Protein 2Y0O (pdb70)

InterPro domains:
  IPR010864 D-lyxose isomerase [PF07385] (29-160)
  IPR011051 RmlC-like cupin domain superfamily [SSF51182] (49-160)
  IPR014710 RmlC-like jelly roll fold [G3DSA:2.60.120.10] (1-167)

Radius of gyration: 14.98 Å; Cα contacts (8 Å, |Δi|>4): 412; chains: 1; bounding box: 38×39×34 Å

Organism: Bacillus subtilis (strain 168) (NCBI:txid224308)

Nearest PDB structures (foldseek):
  2y0o-assembly1_A-2  TM=1.006E+00  e=7.375E-34  Bacillus subtilis subsp. subtilis str. 168
  7nzq-assembly1_AAA  TM=9.821E-01  e=8.500E-23  Thermofilum sp. ex4484_79
  4ccl-assembly1_A  TM=6.685E-01  e=2.185E-05  Escherichia coli
  4bxf-assembly1_A  TM=5.750E-01  e=2.580E-05  Homo sapiens
  4bu2-assembly1_A-2  TM=5.718E-01  e=9.221E-05  Homo sapiens

B-factor: mean 20.91, std 10.46, range [7.57, 60.27]

Foldseek 3Di:
DDDLVNQVVVCVVLVHDDDPVQSVQKDWCLPPPPRLAEIKIWTWPDFDQWDTKIKIWHAAFHKHAKWAAQDDPPDGGWKKKKAWRAAKKKKFWADDADPDDPDARDPVCRVLDDTHHIDIHHHGDMDIHGHGIMMMMTTHRHITIMMMTTGDDQLRMGGSDPSRHSVSD

CATH classification: 2.60.120.10

Structure (mmCIF, N/CA/C/O backbone):
data_2Y0O
#
_entry.id   2Y0O
#
_cell.length_a   74.716
_cell.length_b   42.619
_cell.length_c   65.881
_cell.angle_alpha   90.00
_cell.angle_beta   121.30
_cell.angle_gamma   90.00
#
_symmetry.space_group_name_H-M   'C 1 2 1'
#
loop_
_entity.id
_entity.type
_entity.pdbx_description
1 polymer 'PROBABLE D-LYXOSE KETOL-ISOMERASE'
2 non-polymer 'ZINC ION'
3 non-polymer 'SULFATE ION'
4 non-polymer ARSENIC
5 water water
#
loop_
_atom_site.group_PDB
_atom_site.id
_atom_site.type_symbol
_atom_site.label_atom_id
_atom_site.label_alt_id
_atom_site.label_comp_id
_atom_site.label_asym_id
_atom_site.label_entity_id
_atom_site.label_seq_id
_atom_site.pdbx_PDB_ins_code
_atom_site.Cartn_x
_atom_site.Cartn_y
_atom_site.Cartn_z
_atom_site.occupancy
_atom_site.B_iso_or_equiv
_atom_site.auth_seq_id
_atom_site.auth_comp_id
_atom_site.auth_asym_id
_atom_site.auth_atom_id
_atom_site.pdbx_PDB_model_num
ATOM 1 N N . GLY A 1 2 ? 6.524 -16.964 5.492 1.00 22.80 2 GLY A N 1
ATOM 2 C CA . GLY A 1 2 ? 6.928 -15.642 5.959 1.00 18.61 2 GLY A CA 1
ATOM 3 C C . GLY A 1 2 ? 7.361 -15.613 7.417 1.00 16.09 2 GLY A C 1
ATOM 4 O O . GLY A 1 2 ? 7.043 -16.486 8.209 1.00 17.63 2 GLY A O 1
ATOM 5 N N . ILE A 1 3 ? 8.128 -14.588 7.746 1.00 14.33 3 ILE A N 1
ATOM 6 C CA . ILE A 1 3 ? 8.605 -14.370 9.115 1.00 14.30 3 ILE A CA 1
ATOM 7 C C . ILE A 1 3 ? 7.414 -14.092 10.036 1.00 14.34 3 ILE A C 1
ATOM 8 O O . ILE A 1 3 ? 6.522 -13.323 9.699 1.00 16.32 3 ILE A O 1
ATOM 13 N N . THR A 1 4 ? 7.436 -14.705 11.221 1.00 15.05 4 THR A N 1
ATOM 14 C CA . THR A 1 4 ? 6.416 -14.454 12.225 1.00 15.88 4 THR A CA 1
ATOM 15 C C . THR A 1 4 ? 7.045 -14.000 13.546 1.00 14.89 4 THR A C 1
ATOM 16 O O . THR A 1 4 ? 8.238 -14.199 13.786 1.00 14.90 4 THR A O 1
ATOM 20 N N . LYS A 1 5 ? 6.231 -13.386 14.393 1.00 16.54 5 LYS A N 1
ATOM 21 C CA . LYS A 1 5 ? 6.713 -12.997 15.717 1.00 17.49 5 LYS A CA 1
ATOM 22 C C . LYS A 1 5 ? 7.149 -14.207 16.527 1.00 16.62 5 LYS A C 1
ATOM 23 O O . LYS A 1 5 ? 8.148 -14.152 17.241 1.00 16.68 5 LYS A O 1
ATOM 29 N N . GLU A 1 6 ? 6.415 -15.309 16.411 1.00 17.36 6 GLU A N 1
ATOM 30 C CA . GLU A 1 6 ? 6.786 -16.535 17.102 1.00 19.38 6 GLU A CA 1
ATOM 31 C C . GLU A 1 6 ? 8.172 -17.023 16.663 1.00 17.44 6 GLU A C 1
ATOM 32 O O . GLU A 1 6 ? 8.996 -17.447 17.479 1.00 17.34 6 GLU A O 1
ATOM 38 N N . GLU A 1 7 ? 8.439 -16.951 15.359 1.00 17.01 7 GLU A N 1
ATOM 39 C CA . GLU A 1 7 ? 9.758 -17.333 14.862 1.00 16.38 7 GLU A CA 1
ATOM 40 C C . GLU A 1 7 ? 10.871 -16.448 15.431 1.00 14.63 7 GLU A C 1
ATOM 41 O O . GLU A 1 7 ? 11.962 -16.927 15.744 1.00 16.43 7 GLU A O 1
ATOM 47 N N . VAL A 1 8 ? 10.611 -15.152 15.534 1.00 13.70 8 VAL A N 1
ATOM 48 C CA . VAL A 1 8 ? 11.581 -14.244 16.157 1.00 13.26 8 VAL A CA 1
ATOM 49 C C . VAL A 1 8 ? 11.808 -14.648 17.623 1.00 11.85 8 VAL A C 1
ATOM 50 O O . VAL A 1 8 ? 12.951 -14.714 18.097 1.00 13.45 8 VAL A O 1
ATOM 54 N N . ASN A 1 9 ? 10.710 -14.942 18.325 1.00 13.95 9 ASN A N 1
ATOM 55 C CA . ASN A 1 9 ? 10.813 -15.328 19.740 1.00 15.26 9 ASN A CA 1
ATOM 56 C C . ASN A 1 9 ? 11.621 -16.610 19.889 1.00 14.53 9 ASN A C 1
ATOM 57 O O . ASN A 1 9 ? 12.287 -16.786 20.909 1.00 16.30 9 ASN A O 1
ATOM 62 N N . SER A 1 10 ? 11.582 -17.514 18.907 1.00 15.07 10 SER A N 1
ATOM 63 C CA A SER A 1 10 ? 12.389 -18.724 19.003 0.67 16.25 10 SER A CA 1
ATOM 64 C CA B SER A 1 10 ? 12.387 -18.724 19.002 0.33 16.15 10 SER A CA 1
ATOM 65 C C . SER A 1 10 ? 13.873 -18.390 19.109 1.00 14.71 10 SER A C 1
ATOM 66 O O . SER A 1 10 ? 14.640 -19.105 19.766 1.00 16.78 10 SER A O 1
ATOM 71 N N . TYR A 1 11 ? 14.292 -17.296 18.457 1.00 14.05 11 TYR A N 1
ATOM 72 C CA . TYR A 1 11 ? 15.688 -16.848 18.597 1.00 14.79 11 TYR A CA 1
ATOM 73 C C . TYR A 1 11 ? 15.969 -16.250 19.991 1.00 13.77 11 TYR A C 1
ATOM 74 O O . TYR A 1 11 ? 17.026 -16.513 20.556 1.00 13.75 11 TYR A O 1
ATOM 83 N N . TYR A 1 12 ? 15.055 -15.442 20.525 1.00 14.21 12 TYR A N 1
ATOM 84 C CA . TYR A 1 12 ? 15.224 -15.000 21.927 1.00 14.32 12 TYR A CA 1
ATOM 85 C C . TYR A 1 12 ? 15.424 -16.208 22.839 1.00 14.72 12 TYR A C 1
ATOM 86 O O . TYR A 1 12 ? 16.304 -16.199 23.715 1.00 15.77 12 TYR A O 1
ATOM 95 N N . GLN A 1 13 ? 14.630 -17.253 22.622 1.00 16.38 13 GLN A N 1
ATOM 96 C CA . GLN A 1 13 ? 14.757 -18.453 23.453 1.00 18.22 13 GLN A CA 1
ATOM 97 C C . GLN A 1 13 ? 16.121 -19.134 23.269 1.00 17.81 13 GLN A C 1
ATOM 98 O O . GLN A 1 13 ? 16.684 -19.659 24.223 1.00 19.85 13 GLN A O 1
ATOM 104 N N . LYS A 1 14 ? 16.675 -19.095 22.050 1.00 19.47 14 LYS A N 1
ATOM 105 C CA . LYS A 1 14 ? 18.035 -19.606 21.822 1.00 19.49 14 LYS A CA 1
ATOM 106 C C . LYS A 1 14 ? 19.061 -18.916 22.705 1.00 20.68 14 LYS A C 1
ATOM 107 O O . LYS A 1 14 ? 20.040 -19.530 23.149 1.00 22.60 14 LYS A O 1
ATOM 113 N N . ALA A 1 15 ? 18.832 -17.635 22.948 1.00 19.43 15 ALA A N 1
ATOM 114 C CA . ALA A 1 15 ? 19.751 -16.799 23.683 1.00 19.61 15 ALA A CA 1
ATOM 115 C C . ALA A 1 15 ? 19.423 -16.837 25.185 1.00 19.77 15 ALA A C 1
ATOM 116 O O . ALA A 1 15 ? 20.092 -16.156 25.960 1.00 21.48 15 ALA A O 1
ATOM 118 N N . GLY A 1 16 ? 18.369 -17.562 25.601 1.00 18.19 16 GLY A N 1
ATOM 119 C CA . GLY A 1 16 ? 17.959 -17.620 27.011 1.00 18.56 16 GLY A CA 1
ATOM 120 C C . GLY A 1 16 ? 17.179 -16.399 27.463 1.00 17.25 16 GLY A C 1
ATOM 121 O O . GLY A 1 16 ? 17.040 -16.147 28.656 1.00 19.83 16 GLY A O 1
ATOM 122 N N . ILE A 1 17 ? 16.647 -15.631 26.524 1.00 17.24 17 ILE A N 1
ATOM 123 C CA . ILE A 1 17 ? 15.958 -14.381 26.812 1.00 17.48 17 ILE A CA 1
ATOM 124 C C . ILE A 1 17 ? 14.460 -14.641 26.874 1.00 16.58 17 ILE A C 1
ATOM 125 O O . ILE A 1 17 ? 13.870 -15.125 25.883 1.00 19.64 17 ILE A O 1
ATOM 130 N N . VAL A 1 18 ? 13.857 -14.350 28.033 1.00 17.63 18 VAL A N 1
ATOM 131 C CA . VAL A 1 18 ? 12.445 -14.601 28.234 1.00 17.90 18 VAL A CA 1
ATOM 132 C C . VAL A 1 18 ? 11.570 -13.381 27.962 1.00 17.92 18 VAL A C 1
ATOM 133 O O . VAL A 1 18 ? 11.792 -12.336 28.600 1.00 18.90 18 VAL A O 1
ATOM 137 N N . LEU A 1 19 ? 10.601 -13.521 27.039 1.00 17.53 19 LEU A N 1
ATOM 138 C CA . LEU A 1 19 ? 9.544 -12.527 26.810 1.00 18.21 19 LEU A CA 1
ATOM 139 C C . LEU A 1 19 ? 8.219 -13.117 27.267 1.00 19.17 19 LEU A C 1
ATOM 140 O O . LEU A 1 19 ? 8.003 -14.325 27.146 1.00 22.95 19 LEU A O 1
ATOM 145 N N . THR A 1 20 ? 7.332 -12.276 27.793 1.00 22.06 20 THR A N 1
ATOM 146 C CA . THR A 1 20 ? 5.971 -12.722 28.096 1.00 25.72 20 THR A CA 1
ATOM 147 C C . THR A 1 20 ? 5.179 -12.828 26.792 1.00 25.58 20 THR A C 1
ATOM 148 O O . THR A 1 20 ? 5.625 -12.339 25.736 1.00 23.65 20 THR A O 1
ATOM 152 N N . ASP A 1 21 ? 4.013 -13.466 26.846 1.00 28.41 21 ASP A N 1
ATOM 153 C CA . ASP A 1 21 ? 3.168 -13.617 25.666 1.00 28.75 21 ASP A CA 1
ATOM 154 C C . ASP A 1 21 ? 2.832 -12.254 25.067 1.00 26.98 21 ASP A C 1
ATOM 155 O O . ASP A 1 21 ? 2.880 -12.055 23.842 1.00 26.46 21 ASP A O 1
ATOM 160 N N . GLU A 1 22 ? 2.510 -11.312 25.946 1.00 26.00 22 GLU A N 1
ATOM 161 C CA . GLU A 1 22 ? 2.148 -9.963 25.551 1.00 27.91 22 GLU A CA 1
ATOM 162 C C . GLU A 1 22 ? 3.294 -9.277 24.833 1.00 24.89 22 GLU A C 1
ATOM 163 O O . GLU A 1 22 ? 3.077 -8.580 23.840 1.00 25.94 22 GLU A O 1
ATOM 169 N N . GLU A 1 23 ? 4.502 -9.458 25.355 1.00 21.73 23 GLU A N 1
ATOM 170 C CA . GLU A 1 23 ? 5.692 -8.914 24.729 1.00 19.52 23 GLU A CA 1
ATOM 171 C C . GLU A 1 23 ? 5.968 -9.515 23.335 1.00 18.96 23 GLU A C 1
ATOM 172 O O . GLU A 1 23 ? 6.358 -8.794 22.408 1.00 18.69 23 GLU A O 1
ATOM 178 N N . VAL A 1 24 ? 5.764 -10.824 23.179 1.00 18.95 24 VAL A N 1
ATOM 179 C CA . VAL A 1 24 ? 5.971 -11.461 21.871 1.00 19.55 24 VAL A CA 1
ATOM 180 C C . VAL A 1 24 ? 5.076 -10.778 20.853 1.00 18.60 24 VAL A C 1
ATOM 181 O O . VAL A 1 24 ? 5.484 -10.514 19.717 1.00 18.37 24 VAL A O 1
ATOM 185 N N . ASP A 1 25 ? 3.850 -10.458 21.257 1.00 21.80 25 ASP A N 1
ATOM 186 C CA . ASP A 1 25 ? 2.942 -9.750 20.366 1.00 23.15 25 ASP A CA 1
ATOM 187 C C . ASP A 1 25 ? 3.424 -8.339 19.983 1.00 21.38 25 ASP A C 1
ATOM 188 O O . ASP A 1 25 ? 2.936 -7.741 19.034 1.00 23.51 25 ASP A O 1
ATOM 193 N N . GLN A 1 26 ? 4.363 -7.792 20.743 1.00 19.31 26 GLN A N 1
ATOM 194 C CA . GLN A 1 26 ? 4.907 -6.464 20.470 1.00 18.84 26 GLN A CA 1
ATOM 195 C C . GLN A 1 26 ? 6.191 -6.491 19.652 1.00 16.93 26 GLN A C 1
ATOM 196 O O . GLN A 1 26 ? 6.771 -5.436 19.368 1.00 17.16 26 GLN A O 1
ATOM 202 N N . ILE A 1 27 ? 6.648 -7.675 19.270 1.00 15.51 27 ILE A N 1
ATOM 203 C CA . ILE A 1 27 ? 7.819 -7.761 18.381 1.00 14.25 27 ILE A CA 1
ATOM 204 C C . ILE A 1 27 ? 7.514 -7.018 17.077 1.00 14.94 27 ILE A C 1
ATOM 205 O O . ILE A 1 27 ? 6.412 -7.117 16.565 1.00 17.15 27 ILE A O 1
ATOM 210 N N . GLN A 1 28 ? 8.494 -6.294 16.540 1.00 13.38 28 GLN A N 1
ATOM 211 C CA . GLN A 1 28 ? 8.364 -5.525 15.319 1.00 14.26 28 GLN A CA 1
ATOM 212 C C . GLN A 1 28 ? 9.125 -6.231 14.232 1.00 13.29 28 GLN A C 1
ATOM 213 O O . GLN A 1 28 ? 10.263 -6.650 14.417 1.00 14.44 28 GLN A O 1
ATOM 219 N N . LEU A 1 29 ? 8.485 -6.331 13.068 1.00 13.00 29 LEU A N 1
ATOM 220 C CA . LEU A 1 29 ? 9.039 -6.961 11.858 1.00 13.00 29 LEU A CA 1
ATOM 221 C C . LEU A 1 29 ? 9.232 -5.888 10.810 1.00 13.90 29 LEU A C 1
ATOM 222 O O . LEU A 1 29 ? 8.242 -5.292 10.368 1.00 18.64 29 LEU A O 1
ATOM 235 N N . ASP A 1 31 ? 10.701 -4.959 6.988 1.00 13.00 31 ASP A N 1
ATOM 236 C CA . ASP A 1 31 ? 11.237 -5.381 5.681 1.00 13.63 31 ASP A CA 1
ATOM 237 C C . ASP A 1 31 ? 11.666 -4.205 4.821 1.00 13.79 31 ASP A C 1
ATOM 238 O O . ASP A 1 31 ? 12.103 -4.409 3.681 1.00 14.53 31 ASP A O 1
ATOM 243 N N . TYR A 1 32 ? 11.543 -2.988 5.359 1.00 14.98 32 TYR A N 1
ATOM 244 C CA . TYR A 1 32 ? 12.015 -1.782 4.675 1.00 15.92 32 TYR A CA 1
ATOM 245 C C . TYR A 1 32 ? 11.329 -1.532 3.311 1.00 17.48 32 TYR A C 1
ATOM 246 O O . TYR A 1 32 ? 11.796 -0.731 2.526 1.00 19.05 32 TYR A O 1
ATOM 255 N N . GLY A 1 33 ? 10.202 -2.199 3.069 1.00 19.34 33 GLY A N 1
ATOM 256 C CA . GLY A 1 33 ? 9.481 -2.111 1.810 1.00 21.25 33 GLY A CA 1
ATOM 257 C C . GLY A 1 33 ? 10.202 -2.723 0.605 1.00 21.14 33 GLY A C 1
ATOM 258 O O . GLY A 1 33 ? 9.794 -2.496 -0.549 1.00 23.81 33 GLY A O 1
ATOM 259 N N . LEU A 1 34 ? 11.258 -3.493 0.848 1.00 18.91 34 LEU A N 1
ATOM 260 C CA . LEU A 1 34 ? 12.085 -4.000 -0.242 1.00 19.24 34 LEU A CA 1
ATOM 261 C C . LEU A 1 34 ? 11.641 -5.361 -0.745 1.00 19.22 34 LEU A C 1
ATOM 262 O O . LEU A 1 34 ? 12.226 -5.892 -1.694 1.00 20.63 34 LEU A O 1
ATOM 267 N N . GLY A 1 35 ? 10.657 -5.955 -0.069 1.00 18.89 35 GLY A N 1
ATOM 268 C CA . GLY A 1 35 ? 10.052 -7.181 -0.568 1.00 18.95 35 GLY A CA 1
ATOM 269 C C . GLY A 1 35 ? 10.884 -8.440 -0.497 1.00 17.90 35 GLY A C 1
ATOM 270 O O . GLY A 1 35 ? 10.625 -9.406 -1.214 1.00 19.48 35 GLY A O 1
ATOM 271 N N . LYS A 1 36 ? 11.854 -8.466 0.417 1.00 15.57 36 LYS A N 1
ATOM 272 C CA . LYS A 1 36 ? 12.722 -9.627 0.541 1.00 13.77 36 LYS A CA 1
ATOM 273 C C . LYS A 1 36 ? 13.146 -9.779 1.992 1.00 12.42 36 LYS A C 1
ATOM 274 O O . LYS A 1 36 ? 14.326 -9.734 2.317 1.00 11.15 36 LYS A O 1
ATOM 280 N N . GLU A 1 37 ? 12.159 -10.003 2.832 1.00 12.56 37 GLU A N 1
ATOM 281 C CA . GLU A 1 37 ? 12.348 -9.823 4.256 1.00 12.60 37 GLU A CA 1
ATOM 282 C C . GLU A 1 37 ? 13.476 -10.659 4.837 1.00 10.58 37 GLU A C 1
ATOM 283 O O . GLU A 1 37 ? 14.189 -10.183 5.731 1.00 11.27 37 GLU A O 1
ATOM 289 N N . ARG A 1 38 ? 13.652 -11.916 4.421 1.00 10.85 38 ARG A N 1
ATOM 290 C CA . ARG A 1 38 ? 14.703 -12.761 4.999 1.00 10.40 38 ARG A CA 1
ATOM 291 C C . ARG A 1 38 ? 16.116 -12.383 4.549 1.00 10.44 38 ARG A C 1
ATOM 292 O O . ARG A 1 38 ? 17.095 -12.787 5.176 1.00 10.74 38 ARG A O 1
ATOM 300 N N . LYS A 1 39 ? 16.220 -11.639 3.429 1.00 10.17 39 LYS A N 1
ATOM 301 C CA . LYS A 1 39 ? 17.491 -11.145 2.952 1.00 10.49 39 LYS A CA 1
ATOM 302 C C . LYS A 1 39 ? 17.813 -9.751 3.488 1.00 10.20 39 LYS A C 1
ATOM 303 O O . LYS A 1 39 ? 18.958 -9.493 3.862 1.00 9.52 39 LYS A O 1
ATOM 309 N N . VAL A 1 40 ? 16.819 -8.866 3.506 1.00 9.72 40 VAL A N 1
ATOM 310 C CA . VAL A 1 40 ? 16.999 -7.507 4.034 1.00 10.21 40 VAL A CA 1
ATOM 311 C C . VAL A 1 40 ? 15.861 -7.224 4.950 1.00 8.95 40 VAL A C 1
ATOM 312 O O . VAL A 1 40 ? 14.704 -7.138 4.536 1.00 9.87 40 VAL A O 1
ATOM 316 N N . GLY A 1 41 ? 16.168 -7.085 6.244 1.00 9.14 41 GLY A N 1
ATOM 317 C CA . GLY A 1 41 ? 15.115 -6.890 7.223 1.00 9.80 41 GLY A CA 1
ATOM 318 C C . GLY A 1 41 ? 15.718 -6.874 8.610 1.00 9.08 41 GLY A C 1
ATOM 319 O O . GLY A 1 41 ? 16.924 -7.055 8.779 1.00 10.22 41 GLY A O 1
ATOM 320 N N . LEU A 1 42 ? 14.865 -6.612 9.593 1.00 9.15 42 LEU A N 1
ATOM 321 C CA . LEU A 1 42 ? 15.295 -6.599 11.010 1.00 10.13 42 LEU A CA 1
ATOM 322 C C . LEU A 1 42 ? 14.077 -6.935 11.815 1.00 9.36 42 LEU A C 1
ATOM 323 O O . LEU A 1 42 ? 12.952 -6.605 11.435 1.00 11.03 42 LEU A O 1
ATOM 328 N N . GLN A 1 43 ? 14.297 -7.575 12.963 1.00 9.77 43 GLN A N 1
ATOM 329 C CA . GLN A 1 43 ? 13.196 -7.899 13.874 1.00 9.89 43 GLN A CA 1
ATOM 330 C C . GLN A 1 43 ? 13.661 -7.459 15.258 1.00 9.74 43 GLN A C 1
ATOM 331 O O . GLN A 1 43 ? 14.833 -7.623 15.602 1.00 10.58 43 GLN A O 1
ATOM 337 N N . LEU A 1 44 ? 12.752 -6.910 16.054 1.00 10.20 44 LEU A N 1
ATOM 338 C CA . LEU A 1 44 ? 13.188 -6.448 17.377 1.00 11.91 44 LEU A CA 1
ATOM 339 C C . LEU A 1 44 ? 12.051 -6.323 18.361 1.00 10.37 44 LEU A C 1
ATOM 340 O O . LEU A 1 44 ? 10.872 -6.352 18.022 1.00 12.16 44 LEU A O 1
ATOM 345 N N . PHE A 1 45 ? 12.444 -6.252 19.623 1.00 10.70 45 PHE A N 1
ATOM 346 C CA . PHE A 1 45 ? 11.551 -6.029 20.732 1.00 11.18 45 PHE A CA 1
ATOM 347 C C . PHE A 1 45 ? 12.124 -4.866 21.539 1.00 9.41 45 PHE A C 1
ATOM 348 O O . PHE A 1 45 ? 13.311 -4.882 21.892 1.00 10.13 45 PHE A O 1
ATOM 356 N N . VAL A 1 46 ? 11.299 -3.858 21.787 1.00 10.66 46 VAL A N 1
ATOM 357 C CA . VAL A 1 46 ? 11.761 -2.703 22.561 1.00 10.67 46 VAL A CA 1
ATOM 358 C C . VAL A 1 46 ? 11.455 -2.950 24.048 1.00 10.73 46 VAL A C 1
ATOM 359 O O . VAL A 1 46 ? 10.301 -2.977 24.451 1.00 12.73 46 VAL A O 1
ATOM 363 N N . TYR A 1 47 ? 12.496 -3.098 24.854 1.00 10.74 47 TYR A N 1
ATOM 364 C CA . TYR A 1 47 ? 12.295 -3.242 26.311 1.00 10.97 47 TYR A CA 1
ATOM 365 C C . TYR A 1 47 ? 11.735 -1.965 26.885 1.00 11.83 47 TYR A C 1
ATOM 366 O O . TYR A 1 47 ? 10.809 -2.007 27.704 1.00 13.17 47 TYR A O 1
ATOM 375 N N . VAL A 1 48 ? 12.338 -0.847 26.519 1.00 11.32 48 VAL A N 1
ATOM 376 C CA . VAL A 1 48 ? 12.021 0.425 27.145 1.00 13.04 48 VAL A CA 1
ATOM 377 C C . VAL A 1 48 ? 12.571 1.506 26.246 1.00 11.06 48 VAL A C 1
ATOM 378 O O . VAL A 1 48 ? 13.599 1.322 25.589 1.00 12.20 48 VAL A O 1
ATOM 382 N N . ASN A 1 49 ? 11.869 2.628 26.205 1.00 12.47 49 ASN A N 1
ATOM 383 C CA . ASN A 1 49 ? 12.319 3.785 25.445 1.00 13.25 49 ASN A CA 1
ATOM 384 C C . ASN A 1 49 ? 11.817 5.030 26.166 1.00 15.56 49 ASN A C 1
ATOM 385 O O . ASN A 1 49 ? 10.677 5.417 26.011 1.00 21.07 49 ASN A O 1
ATOM 390 N N . THR A 1 50 ? 12.673 5.639 26.959 1.00 16.37 50 THR A N 1
ATOM 391 C CA . THR A 1 50 ? 12.286 6.813 27.726 1.00 16.51 50 THR A CA 1
ATOM 392 C C . THR A 1 50 ? 12.845 8.052 27.048 1.00 17.68 50 THR A C 1
ATOM 393 O O . THR A 1 50 ? 13.466 7.984 25.965 1.00 18.43 50 THR A O 1
ATOM 397 N N . ASP A 1 51 ? 12.636 9.207 27.666 1.00 19.86 51 ASP A N 1
ATOM 398 C CA A ASP A 1 51 ? 13.144 10.462 27.112 0.61 20.65 51 ASP A CA 1
ATOM 399 C CA B ASP A 1 51 ? 13.151 10.456 27.106 0.39 21.26 51 ASP A CA 1
ATOM 400 C C . ASP A 1 51 ? 14.672 10.550 27.238 1.00 18.74 51 ASP A C 1
ATOM 401 O O . ASP A 1 51 ? 15.286 11.533 26.803 1.00 21.97 51 ASP A O 1
ATOM 410 N N . ARG A 1 52 ? 15.288 9.550 27.882 1.00 16.49 52 ARG A N 1
ATOM 411 C CA . ARG A 1 52 ? 16.747 9.526 28.007 1.00 15.10 52 ARG A CA 1
ATOM 412 C C . ARG A 1 52 ? 17.451 8.276 27.484 1.00 14.02 52 ARG A C 1
ATOM 413 O O . ARG A 1 52 ? 18.587 8.377 27.007 1.00 17.36 52 ARG A O 1
ATOM 421 N N . TYR A 1 53 ? 16.818 7.120 27.528 1.00 12.10 53 TYR A N 1
ATOM 422 C CA . TYR A 1 53 ? 17.536 5.875 27.192 1.00 12.00 53 TYR A CA 1
ATOM 423 C C . TYR A 1 53 ? 16.606 4.867 26.580 1.00 11.44 53 TYR A C 1
ATOM 424 O O . TYR A 1 53 ? 15.363 4.961 26.705 1.00 12.24 53 TYR A O 1
ATOM 433 N N . CYS A 1 54 ? 17.194 3.884 25.908 1.00 10.38 54 CYS A N 1
ATOM 434 C CA . CYS A 1 54 ? 16.407 2.858 25.254 1.00 10.52 54 CYS A CA 1
ATOM 435 C C . CYS A 1 54 ? 17.178 1.552 25.221 1.00 9.73 54 CYS A C 1
ATOM 436 O O . CYS A 1 54 ? 18.416 1.570 25.169 1.00 11.42 54 CYS A O 1
ATOM 439 N N . SER A 1 55 ? 16.479 0.446 25.282 1.00 9.67 55 SER A N 1
ATOM 440 C CA . SER A 1 55 ? 17.109 -0.825 24.986 1.00 9.92 55 SER A CA 1
ATOM 441 C C . SER A 1 55 ? 16.174 -1.666 24.140 1.00 9.04 55 SER A C 1
ATOM 442 O O . SER A 1 55 ? 14.951 -1.650 24.345 1.00 10.47 55 SER A O 1
ATOM 445 N N . LYS A 1 56 ? 16.766 -2.402 23.195 1.00 9.63 56 LYS A N 1
ATOM 446 C CA . LYS A 1 56 ? 16.034 -3.280 22.289 1.00 9.91 56 LYS A CA 1
ATOM 447 C C . LYS A 1 56 ? 16.759 -4.599 22.197 1.00 9.39 56 LYS A C 1
ATOM 448 O O . LYS A 1 56 ? 17.983 -4.648 22.355 1.00 11.70 56 LYS A O 1
ATOM 454 N N . GLU A 1 57 ? 16.030 -5.656 21.917 1.00 9.32 57 GLU A N 1
ATOM 455 C CA . GLU A 1 57 ? 16.658 -6.932 21.623 1.00 9.41 57 GLU A CA 1
ATOM 456 C C . GLU A 1 57 ? 16.399 -7.232 20.133 1.00 9.15 57 GLU A C 1
ATOM 457 O O . GLU A 1 57 ? 15.236 -7.338 19.727 1.00 9.47 57 GLU A O 1
ATOM 463 N N . LEU A 1 58 ? 17.470 -7.303 19.343 1.00 9.38 58 LEU A N 1
ATOM 464 C CA . LEU A 1 58 ? 17.368 -7.506 17.890 1.00 10.01 58 LEU A CA 1
ATOM 465 C C . LEU A 1 58 ? 17.559 -8.971 17.545 1.00 8.85 58 LEU A C 1
ATOM 466 O O . LEU A 1 58 ? 18.384 -9.668 18.155 1.00 9.75 58 LEU A O 1
ATOM 471 N N . VAL A 1 59 ? 16.876 -9.425 16.502 1.00 9.71 59 VAL A N 1
ATOM 472 C CA . VAL A 1 59 ? 17.132 -10.722 15.906 1.00 9.42 59 VAL A CA 1
ATOM 473 C C . VAL A 1 59 ? 17.395 -10.515 14.413 1.00 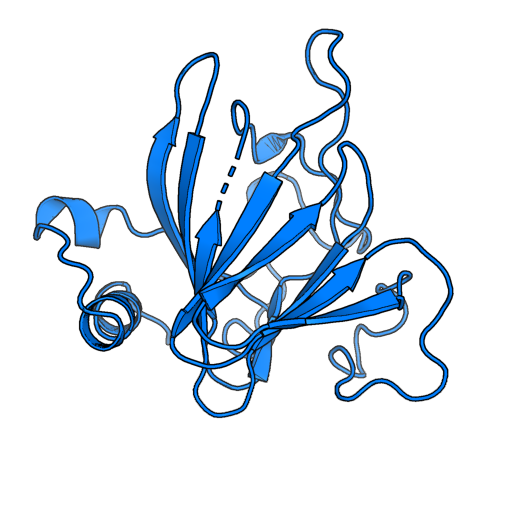9.65 59 VAL A C 1
ATOM 474 O O . VAL A 1 59 ? 16.663 -9.773 13.742 1.00 9.68 59 VAL A O 1
ATOM 478 N N . LEU A 1 60 ? 18.445 -11.156 13.929 1.00 9.58 60 LEU A N 1
ATOM 479 C CA . LEU A 1 60 ? 18.676 -11.288 12.478 1.00 9.54 60 LEU A CA 1
ATOM 480 C C . LEU A 1 60 ? 18.670 -12.794 12.168 1.00 10.12 60 LEU A C 1
ATOM 481 O O . LEU A 1 60 ? 19.331 -13.589 12.860 1.00 11.02 60 LEU A O 1
ATOM 486 N N . PHE A 1 61 ? 17.941 -13.177 11.119 1.00 8.92 61 PHE A N 1
ATOM 487 C CA . PHE A 1 61 ? 17.975 -14.525 10.633 1.00 9.82 61 PHE A CA 1
ATOM 488 C C . PHE A 1 61 ? 19.288 -14.819 9.882 1.00 9.29 61 PHE A C 1
ATOM 489 O O . PHE A 1 61 ? 20.053 -13.905 9.557 1.00 9.81 61 PHE A O 1
ATOM 497 N N . PRO A 1 62 ? 19.564 -16.107 9.588 1.00 10.52 62 PRO A N 1
ATOM 498 C CA . PRO A 1 62 ? 20.828 -16.447 8.925 1.00 11.23 62 PRO A CA 1
ATOM 499 C C . PRO A 1 62 ? 21.068 -15.641 7.639 1.00 10.31 62 PRO A C 1
ATOM 500 O O . PRO A 1 62 ? 20.239 -15.682 6.734 1.00 10.88 62 PRO A O 1
ATOM 504 N N . GLY A 1 63 ? 22.209 -14.961 7.552 1.00 10.41 63 GLY A N 1
ATOM 505 C CA . GLY A 1 63 ? 22.548 -14.198 6.352 1.00 10.12 63 GLY A CA 1
ATOM 506 C C . GLY A 1 63 ? 21.723 -12.956 6.146 1.00 8.90 63 GLY A C 1
ATOM 507 O O . GLY A 1 63 ? 21.933 -12.320 5.106 1.00 9.30 63 GLY A O 1
ATOM 508 N N . GLN A 1 64 ? 20.814 -12.595 7.067 1.00 8.29 64 GLN A N 1
ATOM 509 C CA . GLN A 1 64 ? 19.957 -11.427 6.852 1.00 8.57 64 GLN A CA 1
ATOM 510 C C . GLN A 1 64 ? 20.734 -10.140 7.11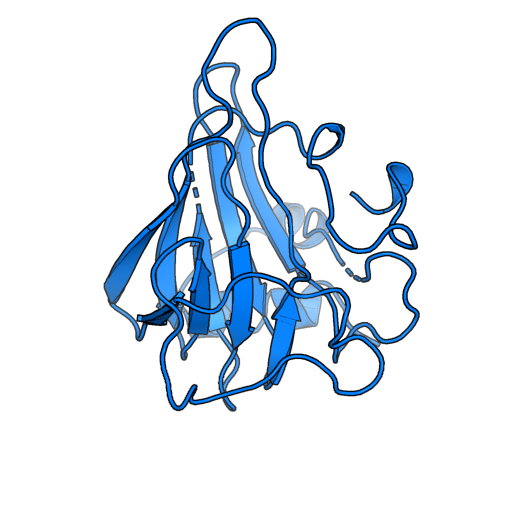4 1.00 7.77 64 GLN A C 1
ATOM 511 O O . GLN A 1 64 ? 21.585 -10.087 8.044 1.00 8.68 64 GLN A O 1
ATOM 517 N N . THR A 1 65 ? 20.490 -9.105 6.296 1.00 8.31 65 THR A N 1
ATOM 518 C CA . THR A 1 65 ? 21.192 -7.827 6.401 1.00 8.36 65 THR A CA 1
ATOM 519 C C . THR A 1 65 ? 20.213 -6.730 6.830 1.00 8.45 65 THR A C 1
ATOM 520 O O . THR A 1 65 ? 19.086 -6.640 6.319 1.00 9.34 65 THR A O 1
ATOM 524 N N . CYS A 1 66 ? 20.658 -5.885 7.765 1.00 8.75 66 CYS A N 1
ATOM 525 C CA . CYS A 1 66 ? 19.942 -4.664 8.107 1.00 9.02 66 CYS A CA 1
ATOM 526 C C . CYS A 1 66 ? 20.613 -3.556 7.281 1.00 8.89 66 CYS A C 1
ATOM 527 O O . CYS A 1 66 ? 21.836 -3.395 7.355 1.00 10.25 66 CYS A O 1
ATOM 530 N N . PRO A 1 67 ? 19.822 -2.819 6.462 1.00 9.51 67 PRO A N 1
ATOM 531 C CA . PRO A 1 67 ? 20.393 -1.852 5.506 1.00 10.36 67 PRO A CA 1
ATOM 532 C C . PRO A 1 67 ? 20.989 -0.632 6.187 1.00 10.91 67 PRO A C 1
ATOM 533 O O . PRO A 1 67 ? 20.733 -0.346 7.378 1.00 11.18 67 PRO A O 1
ATOM 537 N N . GLU A 1 68 ? 21.853 0.059 5.457 1.00 10.49 68 GLU A N 1
ATOM 538 C CA . GLU A 1 68 ? 22.676 1.111 6.020 1.00 10.14 68 GLU A CA 1
ATOM 539 C C . GLU A 1 68 ? 21.879 2.342 6.433 1.00 10.08 68 GLU A C 1
ATOM 540 O O . GLU A 1 68 ? 21.063 2.859 5.679 1.00 11.00 68 GLU A O 1
ATOM 546 N N . HIS A 1 69 ? 22.139 2.822 7.654 1.00 10.60 69 HIS A N 1
ATOM 547 C CA . HIS A 1 69 ? 21.427 3.994 8.129 1.00 11.17 69 HIS A CA 1
ATOM 548 C C . HIS A 1 69 ? 22.280 4.715 9.163 1.00 12.02 69 HIS A C 1
ATOM 549 O O . HIS A 1 69 ? 23.336 4.209 9.568 1.00 11.45 69 HIS A O 1
ATOM 556 N N . ARG A 1 70 ? 21.868 5.927 9.515 1.00 12.39 70 ARG A N 1
ATOM 557 C CA . ARG A 1 70 ? 22.522 6.671 10.570 1.00 13.27 70 ARG A CA 1
ATOM 558 C C . ARG A 1 70 ? 21.448 7.325 11.433 1.00 11.88 70 ARG A C 1
ATOM 559 O O . ARG A 1 70 ? 20.309 7.591 10.989 1.00 13.26 70 ARG A O 1
ATOM 567 N N . HIS A 1 71 ? 21.831 7.634 12.662 1.00 12.53 71 HIS A N 1
ATOM 568 C CA . HIS A 1 71 ? 20.938 8.261 13.652 1.00 13.31 71 HIS A CA 1
ATOM 569 C C . HIS A 1 71 ? 21.366 9.692 13.820 1.00 13.86 71 HIS A C 1
ATOM 570 O O . HIS A 1 71 ? 22.391 9.964 14.468 1.00 15.62 71 HIS A O 1
ATOM 577 N N . PRO A 1 72 ? 20.624 10.644 13.203 1.00 15.54 72 PRO A N 1
ATOM 578 C CA . PRO A 1 72 ? 21.088 12.032 13.144 1.00 16.87 72 PRO A CA 1
ATOM 579 C C . PRO A 1 72 ? 20.705 12.815 14.403 1.00 18.96 72 PRO A C 1
ATOM 580 O O . PRO A 1 72 ? 19.869 12.356 15.193 1.00 18.34 72 PRO A O 1
ATOM 584 N N . PRO A 1 73 ? 21.304 13.998 14.599 1.00 20.84 73 PRO A N 1
ATOM 585 C CA . PRO A 1 73 ? 20.904 14.814 15.739 1.00 22.01 73 PRO A CA 1
ATOM 586 C C . PRO A 1 73 ? 19.414 15.040 15.668 1.00 20.94 73 PRO A C 1
ATOM 587 O O . PRO A 1 73 ? 18.834 15.288 14.587 1.00 23.23 73 PRO A O 1
ATOM 591 N N . VAL A 1 74 ? 18.819 14.995 16.840 1.00 21.93 74 VAL A N 1
ATOM 592 C CA . VAL A 1 74 ? 17.429 15.288 17.071 1.00 24.13 74 VAL A CA 1
ATOM 593 C C . VAL A 1 74 ? 17.466 16.224 18.303 1.00 27.67 74 VAL A C 1
ATOM 594 O O . VAL A 1 74 ? 18.208 15.993 19.274 1.00 29.35 74 VAL A O 1
ATOM 598 N N . ASP A 1 75 ? 16.733 17.316 18.269 1.00 28.56 75 ASP A N 1
ATOM 599 C CA . ASP A 1 75 ? 16.566 18.074 19.518 1.00 31.17 75 ASP A CA 1
ATOM 600 C C . ASP A 1 75 ? 17.861 18.630 20.113 1.00 32.03 75 ASP A C 1
ATOM 601 O O . ASP A 1 75 ? 17.937 18.873 21.328 1.00 31.66 75 ASP A O 1
ATOM 606 N N . GLY A 1 76 ? 18.865 18.851 19.265 1.00 31.65 76 GLY A N 1
ATOM 607 C CA . GLY A 1 76 ? 20.054 19.588 19.665 1.00 32.37 76 GLY A CA 1
ATOM 608 C C . GLY A 1 76 ? 21.198 18.760 20.230 1.00 33.37 76 GLY A C 1
ATOM 609 O O . GLY A 1 76 ? 22.239 19.316 20.606 1.00 35.31 76 GLY A O 1
ATOM 610 N N . GLN A 1 77 ? 20.990 17.448 20.339 1.00 30.58 77 GLN A N 1
ATOM 611 C CA A GLN A 1 77 ? 22.028 16.505 20.757 0.63 32.43 77 GLN A CA 1
ATOM 612 C CA B GLN A 1 77 ? 22.047 16.531 20.754 0.37 33.59 77 GLN A CA 1
ATOM 613 C C . GLN A 1 77 ? 22.820 16.012 19.535 1.00 32.68 77 GLN A C 1
ATOM 614 O O . GLN A 1 77 ? 22.614 16.495 18.426 1.00 35.55 77 GLN A O 1
ATOM 625 N N . GLU A 1 78 ? 23.715 15.029 19.723 1.00 32.62 78 GLU A N 1
ATOM 626 C CA . GLU A 1 78 ? 24.532 14.540 18.583 1.00 33.14 78 GLU A CA 1
ATOM 627 C C . GLU A 1 78 ? 23.915 13.483 17.617 1.00 28.39 78 GLU A C 1
ATOM 628 O O . GLU A 1 78 ? 24.441 13.236 16.528 1.00 31.25 78 GLU A O 1
ATOM 634 N N . GLY A 1 79 ? 22.782 12.919 17.999 1.00 23.04 79 GLY A N 1
ATOM 635 C CA . GLY A 1 79 ? 22.227 11.736 17.379 1.00 20.40 79 GLY A CA 1
ATOM 636 C C . GLY A 1 79 ? 22.345 10.555 18.349 1.00 19.55 79 GLY A C 1
ATOM 637 O O . GLY A 1 79 ? 23.116 10.587 19.293 1.00 21.95 79 GLY A O 1
ATOM 638 N N . LYS A 1 80 ? 21.577 9.501 18.112 1.00 15.92 80 LYS A N 1
ATOM 639 C CA . LYS A 1 80 ? 21.573 8.331 18.989 1.00 15.14 80 LYS A CA 1
ATOM 640 C C . LYS A 1 80 ? 22.923 7.637 18.942 1.00 15.37 80 LYS A C 1
ATOM 641 O O . LYS A 1 80 ? 23.437 7.331 17.876 1.00 16.54 80 LYS A O 1
ATOM 647 N N . GLN A 1 81 ? 23.530 7.449 20.119 1.00 15.55 81 GLN A N 1
ATOM 648 C CA . GLN A 1 81 ? 24.705 6.608 20.274 1.00 16.09 81 GLN A CA 1
ATOM 649 C C . GLN A 1 81 ? 24.145 5.249 20.660 1.00 14.10 81 GLN A C 1
ATOM 650 O O . GLN A 1 81 ? 23.228 5.153 21.511 1.00 15.16 81 GLN A O 1
ATOM 656 N N . GLU A 1 82 ? 24.642 4.189 20.031 1.00 13.51 82 GLU A N 1
ATOM 657 C CA . GLU A 1 82 ? 24.117 2.894 20.395 1.00 15.91 82 GLU A CA 1
ATOM 658 C C . GLU A 1 82 ? 25.193 1.850 20.512 1.00 13.72 82 GLU A C 1
ATOM 659 O O . GLU A 1 82 ? 26.117 1.746 19.679 1.00 18.51 82 GLU A O 1
ATOM 665 N N . THR A 1 83 ? 25.086 1.104 21.593 1.00 11.42 83 THR A N 1
ATOM 666 C CA . THR A 1 83 ? 25.978 0.013 21.914 1.00 12.24 83 THR A CA 1
ATOM 667 C C . THR A 1 83 ? 25.305 -1.284 21.529 1.00 11.61 83 THR A C 1
ATOM 668 O O . THR A 1 83 ? 24.124 -1.519 21.875 1.00 13.38 83 THR A O 1
ATOM 672 N N . PHE A 1 84 ? 26.034 -2.079 20.743 1.00 11.52 84 PHE A N 1
ATOM 673 C CA . PHE A 1 84 ? 25.540 -3.350 20.250 1.00 13.06 84 PHE A CA 1
ATOM 674 C C . PHE A 1 84 ? 26.305 -4.455 20.914 1.00 14.42 84 PHE A C 1
ATOM 675 O O . PHE A 1 84 ? 27.522 -4.470 20.862 1.00 17.91 84 PHE A O 1
ATOM 683 N N . ARG A 1 85 ? 25.616 -5.406 21.512 1.00 12.33 85 ARG A N 1
ATOM 684 C CA . ARG A 1 85 ? 26.274 -6.536 22.110 1.00 12.84 85 ARG A CA 1
ATOM 685 C C . ARG A 1 85 ? 25.682 -7.819 21.577 1.00 12.80 85 ARG A C 1
ATOM 686 O O . ARG A 1 85 ? 24.475 -8.064 21.717 1.00 12.98 85 ARG A O 1
ATOM 694 N N . CYS A 1 86 ? 26.519 -8.638 20.955 1.00 13.34 86 CYS A N 1
ATOM 695 C CA . CYS A 1 86 ? 26.022 -9.906 20.456 1.00 12.38 86 CYS A CA 1
ATOM 696 C C . CYS A 1 86 ? 25.761 -10.865 21.614 1.00 12.48 86 CYS A C 1
ATOM 697 O O . CYS A 1 86 ? 26.603 -11.063 22.500 1.00 13.97 86 CYS A O 1
ATOM 700 N N . ARG A 1 87 ? 24.555 -11.416 21.640 1.00 11.02 87 ARG A N 1
ATOM 701 C CA . ARG A 1 87 ? 24.162 -12.411 22.642 1.00 12.88 87 ARG A CA 1
ATOM 702 C C . ARG A 1 87 ? 24.198 -13.823 22.170 1.00 13.86 87 ARG A C 1
ATOM 703 O O . ARG A 1 87 ? 24.377 -14.722 22.982 1.00 18.13 87 ARG A O 1
ATOM 711 N N . TYR A 1 88 ? 24.017 -14.045 20.878 1.00 13.18 88 TYR A N 1
ATOM 712 C CA . TYR A 1 88 ? 23.902 -15.388 20.311 1.00 12.62 88 TYR A CA 1
ATOM 713 C C . TYR A 1 88 ? 24.274 -15.273 18.837 1.00 11.33 88 TYR A C 1
ATOM 714 O O . TYR A 1 88 ? 23.930 -14.274 18.187 1.00 11.42 88 TYR A O 1
ATOM 723 N N . GLY A 1 89 ? 24.931 -16.289 18.321 1.00 12.53 89 GLY A N 1
ATOM 724 C CA . GLY A 1 89 ? 25.258 -16.317 16.912 1.00 12.96 89 GLY A CA 1
ATOM 725 C C . GLY A 1 89 ? 26.456 -15.472 16.534 1.00 13.25 89 GLY A C 1
ATOM 726 O O . GLY A 1 89 ? 27.478 -15.464 17.203 1.00 14.87 89 GLY A O 1
ATOM 727 N N . LYS A 1 90 ? 26.333 -14.742 15.424 1.00 12.30 90 LYS A N 1
ATOM 728 C CA . LYS A 1 90 ? 27.449 -13.943 14.940 1.00 13.50 90 LYS A CA 1
ATOM 729 C C . LYS A 1 90 ? 26.885 -12.813 14.130 1.00 10.97 90 LYS A C 1
ATOM 730 O O . LYS A 1 90 ? 25.934 -13.016 13.344 1.00 12.01 90 LYS A O 1
ATOM 736 N N . VAL A 1 91 ? 27.476 -11.629 14.264 1.00 12.80 91 VAL A N 1
ATOM 737 C CA . VAL A 1 91 ? 27.077 -10.520 13.418 1.00 12.94 91 VAL A CA 1
ATOM 738 C C . VAL A 1 91 ? 28.311 -9.835 12.891 1.00 11.44 91 VAL A C 1
ATOM 739 O O . VAL A 1 91 ? 29.311 -9.668 13.565 1.00 14.63 91 VAL A O 1
ATOM 743 N N . TYR A 1 92 ? 28.232 -9.440 11.617 1.00 10.72 92 TYR A N 1
ATOM 744 C CA . TYR A 1 92 ? 29.268 -8.635 10.978 1.00 11.86 92 TYR A CA 1
ATOM 745 C C . TYR A 1 92 ? 28.705 -7.241 10.882 1.00 10.73 92 TYR A C 1
ATOM 746 O O . TYR A 1 92 ? 27.724 -7.007 10.171 1.00 10.99 92 TYR A O 1
ATOM 755 N N . LEU A 1 93 ? 29.321 -6.311 11.602 1.00 11.55 93 LEU A N 1
ATOM 756 C CA . LEU A 1 93 ? 28.906 -4.927 11.661 1.00 11.62 93 LEU A CA 1
ATOM 757 C C . LEU A 1 93 ? 29.872 -4.073 10.862 1.00 12.54 93 LEU A C 1
ATOM 758 O O . LEU A 1 93 ? 31.079 -4.218 10.989 1.00 14.41 93 LEU A O 1
ATOM 763 N N . TYR A 1 94 ? 29.334 -3.212 10.013 1.00 11.44 94 TYR A N 1
ATOM 764 C CA . TYR A 1 94 ? 30.168 -2.319 9.197 1.00 11.94 94 TYR A CA 1
ATOM 765 C C . TYR A 1 94 ? 29.844 -0.880 9.541 1.00 11.06 94 TYR A C 1
ATOM 766 O O . TYR A 1 94 ? 28.671 -0.485 9.551 1.00 11.33 94 TYR A O 1
ATOM 775 N N . VAL A 1 95 ? 30.892 -0.116 9.866 1.00 11.94 95 VAL A N 1
ATOM 776 C CA . VAL A 1 95 ? 30.744 1.254 10.339 1.00 13.60 95 VAL A CA 1
ATOM 777 C C . VAL A 1 95 ? 31.664 2.185 9.541 1.00 15.13 95 VAL A C 1
ATOM 778 O O . VAL A 1 95 ? 32.534 1.732 8.777 1.00 15.51 95 VAL A O 1
ATOM 782 N N . GLU A 1 96 ? 31.449 3.491 9.691 1.00 16.33 96 GLU A N 1
ATOM 783 C CA . GLU A 1 96 ? 32.350 4.475 9.114 1.00 19.29 96 GLU A CA 1
ATOM 784 C C . GLU A 1 96 ? 33.745 4.220 9.6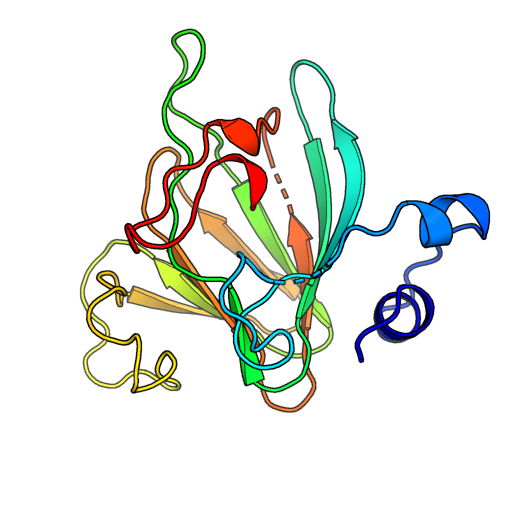23 1.00 19.22 96 GLU A C 1
ATOM 785 O O . GLU A 1 96 ? 33.973 3.942 10.814 1.00 20.48 96 GLU A O 1
ATOM 791 N N . GLY A 1 97 ? 34.698 4.392 8.722 1.00 21.42 97 GLY A N 1
ATOM 792 C CA . GLY A 1 97 ? 36.083 4.252 9.090 1.00 22.94 97 GLY A CA 1
ATOM 793 C C . GLY A 1 97 ? 36.830 3.747 7.885 1.00 25.38 97 GLY A C 1
ATOM 794 O O . GLY A 1 97 ? 36.322 3.779 6.750 1.00 25.68 97 GLY A O 1
ATOM 795 N N . GLU A 1 98 ? 38.042 3.280 8.114 1.00 25.26 98 GLU A N 1
ATOM 796 C CA . GLU A 1 98 ? 38.845 2.852 6.988 1.00 24.36 98 GLU A CA 1
ATOM 797 C C . GLU A 1 98 ? 38.268 1.540 6.425 1.00 25.66 98 GLU A C 1
ATOM 798 O O . GLU A 1 98 ? 37.837 0.635 7.161 1.00 26.38 98 GLU A O 1
ATOM 804 N N . LYS A 1 99 ? 38.228 1.437 5.101 1.00 26.10 99 LYS A N 1
ATOM 805 C CA . LYS A 1 99 ? 37.630 0.283 4.454 1.00 25.31 99 LYS A CA 1
ATOM 806 C C . LYS A 1 99 ? 38.461 -0.966 4.760 1.00 25.33 99 LYS A C 1
ATOM 807 O O . LYS A 1 99 ? 39.674 -0.982 4.531 1.00 30.55 99 LYS A O 1
ATOM 813 N N . THR A 1 100 ? 37.815 -2.008 5.273 1.00 24.52 100 THR A N 1
ATOM 814 C CA . THR A 1 100 ? 38.442 -3.309 5.419 1.00 23.67 100 THR A CA 1
ATOM 815 C C . THR A 1 100 ? 38.755 -3.861 3.990 1.00 24.63 100 THR A C 1
ATOM 816 O O . THR A 1 100 ? 37.866 -4.024 3.174 1.00 25.77 100 THR A O 1
ATOM 820 N N . PRO A 1 101 ? 40.034 -4.113 3.676 1.00 22.81 101 PRO A N 1
ATOM 821 C CA . PRO A 1 101 ? 40.341 -4.531 2.294 1.00 23.49 101 PRO A CA 1
ATOM 822 C C . PRO A 1 101 ? 39.597 -5.783 1.813 1.00 23.72 101 PRO A C 1
ATOM 823 O O . PRO A 1 101 ? 39.086 -5.791 0.695 1.00 27.45 101 PRO A O 1
ATOM 827 N N . LEU A 1 102 ? 39.497 -6.800 2.660 1.00 19.83 102 LEU A N 1
ATOM 828 C CA . LEU A 1 102 ? 38.738 -8.019 2.317 1.00 21.71 102 LEU A CA 1
ATOM 829 C C . LEU A 1 102 ? 37.659 -8.369 3.361 1.00 19.20 102 LEU A C 1
ATOM 830 O O . LEU A 1 102 ? 37.898 -9.092 4.318 1.00 20.95 102 LEU A O 1
ATOM 835 N N . PRO A 1 103 ? 36.450 -7.854 3.194 1.00 16.01 103 PRO A N 1
ATOM 836 C CA . PRO A 1 103 ? 35.370 -8.140 4.162 1.00 15.29 103 PRO A CA 1
ATOM 837 C C . PRO A 1 103 ? 34.933 -9.599 4.139 1.00 13.77 103 PRO A C 1
ATOM 838 O O . PRO A 1 103 ? 35.009 -10.301 3.113 1.00 16.65 103 PRO A O 1
ATOM 842 N N . LYS A 1 104 ? 34.413 -10.059 5.283 1.00 13.56 104 LYS A N 1
ATOM 843 C CA . LYS A 1 104 ? 33.946 -11.433 5.373 1.00 14.31 104 LYS A CA 1
ATOM 844 C C . LYS A 1 104 ? 32.616 -11.685 4.687 1.00 14.47 104 LYS A C 1
ATOM 845 O O . LYS A 1 104 ? 32.344 -12.830 4.267 1.00 16.03 104 LYS A O 1
ATOM 851 N N . VAL A 1 105 ? 31.766 -10.661 4.611 1.00 13.92 105 VAL A N 1
ATOM 852 C CA . VAL A 1 105 ? 30.480 -10.761 3.934 1.00 12.29 105 VAL A CA 1
ATOM 853 C C . VAL A 1 105 ? 30.245 -9.488 3.145 1.00 12.21 105 VAL A C 1
ATOM 854 O O . VAL A 1 105 ? 30.891 -8.453 3.395 1.00 13.72 105 VAL A O 1
ATOM 858 N N . LEU A 1 106 ? 29.322 -9.569 2.178 1.00 12.29 106 LEU A N 1
ATOM 859 C CA . LEU A 1 106 ? 28.905 -8.433 1.397 1.00 12.67 106 LEU A CA 1
ATOM 860 C C . LEU A 1 106 ? 27.400 -8.235 1.494 1.00 12.23 106 LEU A C 1
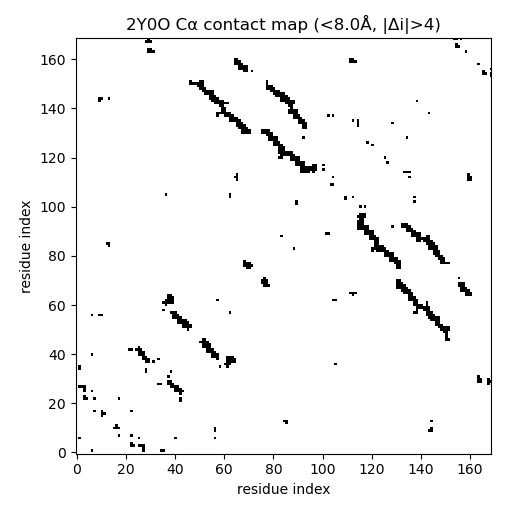ATOM 861 O O . LEU A 1 106 ? 26.658 -9.176 1.750 1.00 12.32 106 LEU A O 1
ATOM 866 N N . PRO A 1 107 ? 26.942 -6.986 1.297 1.00 11.60 107 PRO A N 1
ATOM 867 C CA . PRO A 1 107 ? 25.497 -6.774 1.218 1.00 12.11 107 PRO A CA 1
ATOM 868 C C . PRO A 1 107 ? 24.923 -7.435 -0.036 1.00 10.69 107 PRO A C 1
ATOM 869 O O . PRO A 1 107 ? 25.693 -7.815 -0.929 1.00 12.67 107 PRO A O 1
ATOM 873 N N . PRO A 1 108 ? 23.594 -7.509 -0.148 1.00 11.25 108 PRO A N 1
ATOM 874 C CA . PRO A 1 108 ? 22.993 -8.115 -1.328 1.00 11.97 108 PRO A CA 1
ATOM 875 C C . PRO A 1 108 ? 23.492 -7.461 -2.611 1.00 11.21 108 PRO A C 1
ATOM 876 O O . PRO A 1 108 ? 23.508 -6.213 -2.718 1.00 11.55 108 PRO A O 1
ATOM 880 N N . GLN A 1 109 ? 23.905 -8.284 -3.565 1.00 12.38 109 GLN A N 1
ATOM 881 C CA . GLN A 1 109 ? 24.528 -7.746 -4.768 1.00 13.31 109 GLN A CA 1
ATOM 882 C C . GLN A 1 109 ? 23.652 -6.711 -5.475 1.00 12.71 109 GLN A C 1
ATOM 883 O O . GLN A 1 109 ? 24.154 -5.703 -5.996 1.00 13.93 109 GLN A O 1
ATOM 889 N N . GLU A 1 110 ? 22.340 -6.946 -5.508 1.00 13.51 110 GLU A N 1
ATOM 890 C CA . GLU A 1 110 ? 21.441 -6.058 -6.276 1.00 13.72 110 GLU A CA 1
ATOM 891 C C . GLU A 1 110 ? 21.248 -4.714 -5.600 1.00 13.37 110 GLU A C 1
ATOM 892 O O . GLU A 1 110 ? 20.706 -3.822 -6.212 1.00 15.32 110 GLU A O 1
ATOM 898 N N . ASP A 1 111 ? 21.699 -4.566 -4.342 1.00 12.07 111 ASP A N 1
ATOM 899 C CA . ASP A 1 111 ? 21.538 -3.295 -3.615 1.00 11.06 111 ASP A CA 1
ATOM 900 C C . ASP A 1 111 ? 22.869 -2.716 -3.230 1.00 10.77 111 ASP A C 1
ATOM 901 O O . ASP A 1 111 ? 22.907 -1.742 -2.469 1.00 11.53 111 ASP A O 1
ATOM 906 N N . ARG A 1 112 ? 23.967 -3.276 -3.720 1.00 11.38 112 ARG A N 1
ATOM 907 C CA . ARG A 1 112 ? 25.260 -3.005 -3.104 1.00 12.70 112 ARG A CA 1
ATOM 908 C C . ARG A 1 112 ? 25.725 -1.581 -3.201 1.00 13.27 112 ARG A C 1
ATOM 909 O O . ARG A 1 112 ? 26.464 -1.080 -2.335 1.00 14.96 11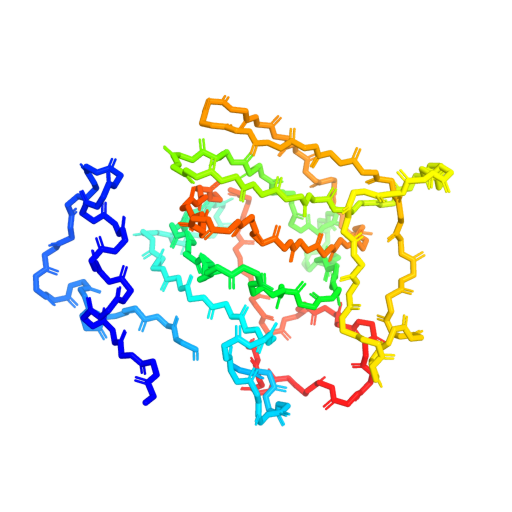2 ARG A O 1
ATOM 917 N N . GLU A 1 113 ? 25.279 -0.888 -4.241 1.00 13.51 113 GLU A N 1
ATOM 918 C CA . GLU A 1 113 ? 25.654 0.508 -4.390 1.00 14.86 113 GLU A CA 1
ATOM 919 C C . GLU A 1 113 ? 25.065 1.400 -3.292 1.00 14.84 113 GLU A C 1
ATOM 920 O O . GLU A 1 113 ? 25.525 2.530 -3.127 1.00 16.33 113 GLU A O 1
ATOM 926 N N . HIS A 1 114 ? 24.090 0.880 -2.533 1.00 12.94 114 HIS A N 1
ATOM 927 C CA . HIS A 1 114 ? 23.468 1.616 -1.441 1.00 13.68 114 HIS A CA 1
ATOM 928 C C . HIS A 1 114 ? 24.079 1.320 -0.080 1.00 14.26 114 HIS A C 1
ATOM 929 O O . HIS A 1 114 ? 23.525 1.680 0.987 1.00 15.55 114 HIS A O 1
ATOM 936 N N . TYR A 1 115 ? 25.252 0.714 -0.100 1.00 13.96 115 TYR A N 1
ATOM 937 C CA . TYR A 1 115 ? 26.097 0.512 1.069 1.00 15.62 115 TYR A CA 1
ATOM 938 C C . TYR A 1 115 ? 27.404 1.250 0.808 1.00 17.99 115 TYR A C 1
ATOM 939 O O . TYR A 1 115 ? 27.996 1.124 -0.280 1.00 21.57 115 TYR A O 1
ATOM 948 N N . THR A 1 116 ? 27.822 2.056 1.784 1.00 17.97 116 THR A N 1
ATOM 949 C CA . THR A 1 116 ? 28.919 2.983 1.577 1.00 18.85 116 THR A CA 1
ATOM 950 C C . THR A 1 116 ? 30.000 2.895 2.645 1.00 19.87 116 THR A C 1
ATOM 951 O O . THR A 1 116 ? 31.046 3.527 2.499 1.00 23.22 116 THR A O 1
ATOM 955 N N . VAL A 1 117 ? 29.764 2.144 3.722 1.00 16.71 117 VAL A N 1
ATOM 956 C CA . VAL A 1 117 ? 30.776 2.035 4.770 1.00 16.63 117 VAL A CA 1
ATOM 957 C C . VAL A 1 117 ? 31.217 0.581 4.910 1.00 16.01 117 VAL A C 1
ATOM 958 O O . VAL A 1 117 ? 30.423 -0.343 4.688 1.00 17.03 117 VAL A O 1
ATOM 962 N N . TRP A 1 118 ? 32.494 0.393 5.266 1.00 16.80 118 TRP A N 1
ATOM 963 C CA . TRP A 1 118 ? 33.137 -0.908 5.052 1.00 18.46 118 TRP A CA 1
ATOM 964 C C . TRP A 1 118 ? 34.133 -1.245 6.139 1.00 19.02 118 TRP A C 1
ATOM 965 O O . TRP A 1 118 ? 34.954 -2.151 5.968 1.00 20.62 118 TRP A O 1
ATOM 976 N N . HIS A 1 119 ? 34.084 -0.532 7.263 1.00 17.15 119 HIS A N 1
ATOM 977 C CA . HIS A 1 119 ? 35.007 -0.848 8.334 1.00 17.26 119 HIS A CA 1
ATOM 978 C C . HIS A 1 119 ? 34.354 -1.953 9.179 1.00 15.25 119 HIS A C 1
ATOM 979 O O . HIS A 1 119 ? 33.340 -1.737 9.838 1.00 15.45 119 HIS A O 1
ATOM 986 N N . GLU A 1 120 ? 34.940 -3.139 9.152 1.00 16.45 120 GLU A N 1
ATOM 987 C CA . GLU A 1 120 ? 34.311 -4.337 9.647 1.00 15.25 120 GLU A CA 1
ATOM 988 C C . GLU A 1 120 ? 34.576 -4.590 11.126 1.00 16.13 120 GLU A C 1
ATOM 989 O O . GLU A 1 120 ? 35.741 -4.554 11.546 1.00 19.79 120 GLU A O 1
ATOM 995 N N . ILE A 1 121 ? 33.524 -4.924 11.870 1.00 14.45 121 ILE A N 1
ATOM 996 C CA . ILE A 1 121 ? 33.615 -5.316 13.280 1.00 16.50 121 ILE A CA 1
ATOM 997 C C . ILE A 1 121 ? 32.880 -6.673 13.372 1.00 14.52 121 ILE A C 1
ATOM 998 O O . ILE A 1 121 ? 31.678 -6.759 13.139 1.00 16.71 121 ILE A O 1
ATOM 1003 N N . GLU A 1 122 ? 33.590 -7.730 13.690 1.00 16.90 122 GLU A N 1
ATOM 1004 C CA . GLU A 1 122 ? 33.006 -9.050 13.808 1.00 17.84 122 GLU A CA 1
ATOM 1005 C C . GLU A 1 122 ? 32.658 -9.300 15.264 1.00 17.41 122 GLU A C 1
ATOM 1006 O O . GLU A 1 122 ? 33.531 -9.206 16.094 1.00 21.61 122 GLU A O 1
ATOM 1012 N N . LEU A 1 123 ? 31.412 -9.627 15.562 1.00 15.89 123 LEU A N 1
ATOM 1013 C CA . LEU A 1 123 ? 30.958 -9.854 16.947 1.00 16.13 123 LEU A CA 1
ATOM 1014 C C . LEU A 1 123 ? 30.413 -11.274 17.127 1.00 16.53 123 LEU A C 1
ATOM 1015 O O . LEU A 1 123 ? 29.522 -11.729 16.402 1.00 17.74 123 LEU A O 1
ATOM 1020 N N . GLU A 1 124 ? 30.951 -11.980 18.116 1.00 18.69 124 GLU A N 1
ATOM 1021 C CA . GLU A 1 124 ? 30.407 -13.249 18.546 1.00 18.10 124 GLU A CA 1
ATOM 1022 C C . GLU A 1 124 ? 29.834 -12.997 19.949 1.00 17.51 124 GLU A C 1
ATOM 1023 O O . GLU A 1 124 ? 29.931 -11.880 20.437 1.00 17.41 124 GLU A O 1
ATOM 1029 N N . PRO A 1 125 ? 29.239 -14.019 20.590 1.00 16.98 125 PRO A N 1
ATOM 1030 C CA . PRO A 1 125 ? 28.570 -13.734 21.861 1.00 18.68 125 PRO A CA 1
ATOM 1031 C C . PRO A 1 125 ? 29.554 -13.140 22.827 1.00 18.28 125 PRO A C 1
ATOM 1032 O O . PRO A 1 125 ? 30.698 -13.636 22.995 1.00 19.86 125 PRO A O 1
ATOM 1036 N N . GLY A 1 126 ? 29.103 -12.075 23.501 1.00 18.92 126 GLY A N 1
ATOM 1037 C CA . GLY A 1 126 ? 29.943 -11.340 24.420 1.00 19.55 126 GLY A CA 1
ATOM 1038 C C . GLY A 1 126 ? 30.620 -10.157 23.772 1.00 18.20 126 GLY A C 1
ATOM 1039 O O . GLY A 1 126 ? 31.039 -9.234 24.445 1.00 19.89 126 GLY A O 1
ATOM 1040 N N . GLY A 1 127 ? 30.728 -10.174 22.451 1.00 15.64 127 GLY A N 1
ATOM 1041 C CA . GLY A 1 127 ? 31.365 -9.081 21.734 1.00 16.26 127 GLY A CA 1
ATOM 1042 C C . GLY A 1 127 ? 30.469 -7.853 21.743 1.00 12.34 127 GLY A C 1
ATOM 1043 O O . GLY A 1 127 ? 29.250 -7.959 21.599 1.00 15.19 127 GLY A O 1
ATOM 1044 N N . GLN A 1 128 ? 31.075 -6.687 21.851 1.00 13.27 128 GLN A N 1
ATOM 1045 C CA . GLN A 1 128 ? 30.329 -5.468 21.931 1.00 15.00 128 GLN A CA 1
ATOM 1046 C C . GLN A 1 128 ? 31.016 -4.348 21.174 1.00 14.84 128 GLN A C 1
ATOM 1047 O O . GLN A 1 128 ? 32.255 -4.325 21.079 1.00 16.76 128 GLN A O 1
ATOM 1053 N N . TYR A 1 129 ? 30.238 -3.396 20.656 1.00 13.16 129 TYR A N 1
ATOM 1054 C CA . TYR A 1 129 ? 30.808 -2.247 19.964 1.00 13.40 129 TYR A CA 1
ATOM 1055 C C . TYR A 1 129 ? 29.851 -1.078 20.102 1.00 13.46 129 TYR A C 1
ATOM 1056 O O . TYR A 1 129 ? 28.630 -1.270 20.062 1.00 14.51 129 TYR A O 1
ATOM 1065 N N . THR A 1 130 ? 30.386 0.132 20.239 1.00 15.17 130 THR A N 1
ATOM 1066 C CA . THR A 1 130 ? 29.547 1.334 20.330 1.00 16.05 130 THR A CA 1
ATOM 1067 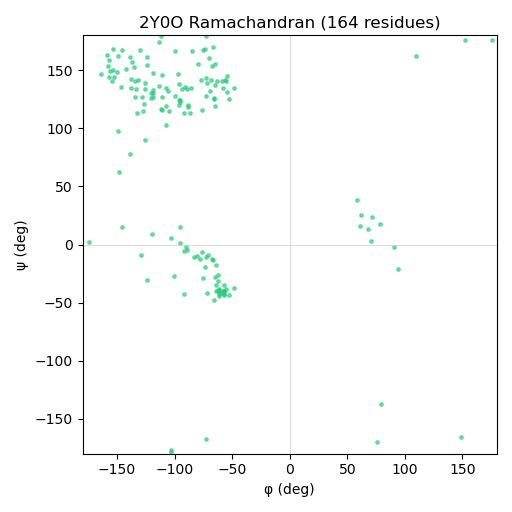C C . THR A 1 130 ? 29.652 2.145 19.040 1.00 16.44 130 THR A C 1
ATOM 1068 O O . THR A 1 130 ? 30.737 2.550 18.610 1.00 18.67 130 THR A O 1
ATOM 1072 N N . ILE A 1 131 ? 28.510 2.307 18.397 1.00 15.02 131 ILE A N 1
ATOM 1073 C CA . ILE A 1 131 ? 28.416 2.998 17.113 1.00 15.17 131 ILE A CA 1
ATOM 1074 C C . ILE A 1 131 ? 28.213 4.476 17.433 1.00 14.85 131 ILE A C 1
ATOM 1075 O O . ILE A 1 131 ? 27.204 4.865 18.051 1.00 16.08 131 ILE A O 1
ATOM 1080 N N . PRO A 1 132 ? 29.159 5.338 17.017 1.00 16.13 132 PRO A N 1
ATOM 1081 C CA . PRO A 1 132 ? 29.022 6.749 17.395 1.00 17.30 132 PRO A CA 1
ATOM 1082 C C . PRO A 1 132 ? 27.789 7.427 16.785 1.00 16.83 132 PRO A C 1
ATOM 1083 O O . PRO A 1 132 ? 27.273 7.006 15.748 1.00 16.06 132 PRO A O 1
ATOM 1087 N N . PRO A 1 133 ? 27.300 8.491 17.419 1.00 17.52 133 PRO A N 1
ATOM 1088 C CA . PRO A 1 133 ? 26.132 9.201 16.894 1.00 16.24 133 PRO A CA 1
ATOM 1089 C C . PRO A 1 133 ? 26.323 9.654 15.436 1.00 16.28 133 PRO A C 1
ATOM 1090 O O . PRO A 1 133 ? 27.423 10.066 15.032 1.00 19.59 133 PRO A O 1
ATOM 1094 N N . ASN A 1 134 ? 25.238 9.634 14.667 1.00 16.73 134 ASN A N 1
ATOM 1095 C CA . ASN A 1 134 ? 25.244 10.229 13.325 1.00 17.48 134 ASN A CA 1
ATOM 1096 C C . ASN A 1 134 ? 26.302 9.614 12.416 1.00 17.88 134 ASN A C 1
ATOM 1097 O O . ASN A 1 134 ? 26.918 10.312 11.599 1.00 20.08 134 ASN A O 1
ATOM 1102 N N . THR A 1 135 ? 26.496 8.306 12.526 1.00 15.52 135 THR A N 1
ATOM 1103 C CA . THR A 1 135 ? 27.403 7.603 11.631 1.00 16.51 135 THR A CA 1
ATOM 1104 C C . THR A 1 135 ? 26.714 6.448 10.965 1.00 13.23 135 THR A C 1
ATOM 1105 O O . THR A 1 135 ? 25.917 5.716 11.552 1.00 13.62 135 THR A O 1
ATOM 1109 N N . LYS A 1 136 ? 27.015 6.319 9.684 1.00 13.54 136 LYS A N 1
ATOM 1110 C CA . LYS A 1 136 ? 26.401 5.279 8.881 1.00 12.90 136 LYS A CA 1
ATOM 1111 C C . LYS A 1 136 ? 26.894 3.896 9.326 1.00 11.35 136 LYS A C 1
ATOM 1112 O O . LYS A 1 136 ? 28.077 3.712 9.627 1.00 13.26 136 LYS A O 1
ATOM 1118 N N . HIS A 1 137 ? 25.994 2.929 9.329 1.00 10.20 137 HIS A N 1
ATOM 1119 C CA . HIS A 1 137 ? 26.338 1.553 9.694 1.00 10.47 137 HIS A CA 1
ATOM 1120 C C . HIS A 1 137 ? 25.310 0.593 9.098 1.00 9.06 137 HIS A C 1
ATOM 1121 O O . HIS A 1 137 ? 24.157 0.967 8.850 1.00 9.04 137 HIS A O 1
ATOM 1128 N N . TRP A 1 138 ? 25.753 -0.643 8.859 1.00 9.68 138 TRP A N 1
ATOM 1129 C CA . TRP A 1 138 ? 24.870 -1.733 8.432 1.00 8.60 138 TRP A CA 1
ATOM 1130 C C . TRP A 1 138 ? 25.406 -3.005 9.050 1.00 7.57 138 TRP A C 1
ATOM 1131 O O . TRP A 1 138 ? 26.535 -3.034 9.534 1.00 8.81 138 TRP A O 1
ATOM 1142 N N . PHE A 1 139 ? 24.632 -4.079 9.019 1.00 8.61 139 PHE A N 1
ATOM 1143 C CA . PHE A 1 139 ? 25.123 -5.327 9.657 1.00 8.83 139 PHE A CA 1
ATOM 1144 C C . PHE A 1 139 ? 24.435 -6.535 9.065 1.00 8.36 139 PHE A C 1
ATOM 1145 O O . PHE A 1 139 ? 23.343 -6.391 8.510 1.00 9.51 139 PHE A O 1
ATOM 1153 N N . GLN A 1 140 ? 25.055 -7.707 9.203 1.00 8.56 140 GLN A N 1
ATOM 1154 C CA . GLN A 1 140 ? 24.533 -8.922 8.608 1.00 7.96 140 GLN A CA 1
ATOM 1155 C C . GLN A 1 140 ? 24.865 -10.084 9.537 1.00 8.77 140 GLN A C 1
ATOM 1156 O O . GLN A 1 140 ? 25.984 -10.166 10.036 1.00 9.54 140 GLN A O 1
ATOM 1162 N N . ALA A 1 141 ? 23.899 -10.963 9.759 1.00 8.27 141 ALA A N 1
ATOM 1163 C CA . ALA A 1 141 ? 24.180 -12.113 10.612 1.00 8.79 141 ALA A CA 1
ATOM 1164 C C . ALA A 1 141 ? 24.927 -13.207 9.868 1.00 9.97 141 ALA A C 1
ATOM 1165 O O . ALA A 1 141 ? 24.788 -13.340 8.625 1.00 11.36 141 ALA A O 1
ATOM 1167 N N . GLY A 1 142 ? 25.672 -14.044 10.603 1.00 11.28 142 GLY A N 1
ATOM 1168 C CA . GLY A 1 142 ? 26.264 -15.268 10.059 1.00 13.12 142 GLY A CA 1
ATOM 1169 C C . GLY A 1 142 ? 25.217 -16.341 9.814 1.00 12.90 142 GLY A C 1
ATOM 1170 O O . GLY A 1 142 ? 24.002 -16.114 9.865 1.00 11.92 142 GLY A O 1
ATOM 1171 N N . GLU A 1 143 ? 25.689 -17.555 9.571 1.00 15.30 143 GLU A N 1
ATOM 1172 C CA . GLU A 1 143 ? 24.805 -18.624 9.119 1.00 17.95 143 GLU A CA 1
ATOM 1173 C C . GLU A 1 143 ? 23.922 -19.230 10.216 1.00 16.91 143 GLU A C 1
ATOM 1174 O O . GLU A 1 143 ? 23.046 -20.038 9.912 1.00 17.54 143 GLU A O 1
ATOM 1180 N N . GLU A 1 144 ? 24.130 -18.842 11.478 1.00 16.39 144 GLU A N 1
ATOM 1181 C CA . GLU A 1 144 ? 23.242 -19.257 12.554 1.00 15.98 144 GLU A CA 1
ATOM 1182 C C . GLU A 1 144 ? 22.297 -18.141 12.973 1.00 13.11 144 GLU A C 1
ATOM 1183 O O . GLU A 1 144 ? 21.551 -18.262 13.939 1.00 13.85 144 GLU A O 1
ATOM 1189 N N . GLY A 1 145 ? 22.334 -17.016 12.247 1.00 11.51 145 GLY A N 1
ATOM 1190 C CA . GLY A 1 145 ? 21.598 -15.849 12.720 1.00 11.38 145 GLY A CA 1
ATOM 1191 C C . GLY A 1 145 ? 22.310 -15.143 13.886 1.00 9.69 145 GLY A C 1
ATOM 1192 O O . GLY A 1 145 ? 23.472 -15.413 14.180 1.00 10.68 145 GLY A O 1
ATOM 1193 N N . ALA A 1 146 ? 21.596 -14.212 14.503 1.00 9.88 146 ALA A N 1
ATOM 1194 C CA . ALA A 1 146 ? 22.156 -13.467 15.623 1.00 10.42 146 ALA A CA 1
ATOM 1195 C C . ALA A 1 146 ? 21.053 -12.922 16.495 1.00 9.45 146 ALA A C 1
ATOM 1196 O O . ALA A 1 146 ? 19.962 -12.579 16.008 1.00 10.79 146 ALA A O 1
ATOM 1198 N N . VAL A 1 147 ? 21.369 -12.803 17.794 1.00 9.97 147 VAL A N 1
ATOM 1199 C CA . VAL A 1 147 ? 20.555 -11.994 18.707 1.00 9.33 147 VAL A CA 1
ATOM 1200 C C . VAL A 1 147 ? 21.518 -10.945 19.231 1.00 9.52 147 VAL A C 1
ATOM 1201 O O . VAL A 1 147 ? 22.644 -11.246 19.644 1.00 10.71 147 VAL A O 1
ATOM 1205 N N . VAL A 1 148 ? 21.111 -9.676 19.180 1.00 9.19 148 VAL A N 1
ATOM 1206 C CA . VAL A 1 148 ? 21.968 -8.556 19.523 1.00 9.70 148 VAL A CA 1
ATOM 1207 C C . VAL A 1 148 ? 21.211 -7.593 20.406 1.00 10.03 148 VAL A C 1
ATOM 1208 O O . VAL A 1 148 ? 20.122 -7.180 20.049 1.00 11.32 148 VAL A O 1
ATOM 1212 N N . THR A 1 149 ? 21.779 -7.245 21.573 1.00 9.70 149 THR A N 1
ATOM 1213 C CA . THR A 1 149 ? 21.145 -6.230 22.392 1.00 10.89 149 THR A CA 1
ATOM 1214 C C . THR A 1 149 ? 21.617 -4.859 21.930 1.00 9.97 149 THR A C 1
ATOM 1215 O O . THR A 1 149 ? 22.822 -4.641 21.762 1.00 11.36 149 THR A O 1
ATOM 1219 N N . GLU A 1 150 ? 20.669 -3.940 21.804 1.00 11.16 150 GLU A N 1
ATOM 1220 C CA . GLU A 1 150 ? 20.975 -2.534 21.606 1.00 11.89 150 GLU A CA 1
ATOM 1221 C C . GLU A 1 150 ? 20.749 -1.800 22.955 1.00 11.25 150 GLU A C 1
ATOM 1222 O O . GLU A 1 150 ? 19.688 -1.952 23.606 1.00 12.02 150 GLU A O 1
ATOM 1241 N N . SER A 1 152 ? 21.068 2.236 24.211 1.00 11.23 152 SER A N 1
ATOM 1242 C CA . SER A 1 152 ? 21.289 3.492 23.528 1.00 11.49 152 SER A CA 1
ATOM 1243 C C . SER A 1 152 ? 20.657 4.639 24.307 1.00 10.72 152 SER A C 1
ATOM 1244 O O . SER A 1 152 ? 19.940 4.439 25.309 1.00 10.35 152 SER A O 1
ATOM 1247 N N . SER A 1 153 ? 20.876 5.846 23.806 1.00 12.06 153 SER A N 1
ATOM 1248 C CA . SER A 1 153 ? 20.065 6.969 24.184 1.00 13.36 153 SER A CA 1
ATOM 1249 C C . SER A 1 153 ? 18.673 6.837 23.535 1.00 12.31 153 SER A C 1
ATOM 1250 O O . SER A 1 153 ? 18.405 5.880 22.803 1.00 13.06 153 SER A O 1
ATOM 1253 N N . THR A 1 154 ? 17.784 7.788 23.795 1.00 14.33 154 THR A N 1
ATOM 1254 C CA . THR A 1 154 ? 16.407 7.704 23.294 1.00 15.21 154 THR A CA 1
ATOM 1255 C C . THR A 1 154 ? 16.337 7.362 21.817 1.00 14.07 154 THR A C 1
ATOM 1256 O O . THR A 1 154 ? 17.074 7.945 20.995 1.00 15.09 154 THR A O 1
ATOM 1260 N N . SER A 1 155 ? 15.457 6.431 21.466 1.00 15.25 155 SER A N 1
ATOM 1261 C CA . SER A 1 155 ? 15.297 6.050 20.055 1.00 16.37 155 SER A CA 1
ATOM 1262 C C . SER A 1 155 ? 14.147 6.803 19.426 1.00 17.13 155 SER A C 1
ATOM 1263 O O . SER A 1 155 ? 13.088 6.995 20.038 1.00 19.14 155 SER A O 1
ATOM 1266 N N . THR A 1 156 ? 14.379 7.253 18.196 1.00 17.05 156 THR A N 1
ATOM 1267 C CA . THR A 1 156 ? 13.337 7.879 17.367 1.00 17.89 156 THR A CA 1
ATOM 1268 C C . THR A 1 156 ? 13.509 7.346 15.959 1.00 17.57 156 THR A C 1
ATOM 1269 O O . THR A 1 156 ? 14.050 8.021 15.079 1.00 19.30 156 THR A O 1
ATOM 1273 N N . ASP A 1 157 ? 13.051 6.119 15.738 1.00 19.05 157 ASP A N 1
ATOM 1274 C CA . ASP A 1 157 ? 13.204 5.423 14.455 1.00 17.91 157 ASP A CA 1
ATOM 1275 C C . ASP A 1 157 ? 12.785 6.297 13.277 1.00 17.35 157 ASP A C 1
ATOM 1276 O O . ASP A 1 157 ? 13.376 6.221 12.226 1.00 16.91 157 ASP A O 1
ATOM 1281 N N . LYS A 1 158 ? 11.744 7.101 13.439 1.00 18.06 158 LYS A N 1
ATOM 1282 C CA . LYS A 1 158 ? 11.232 7.869 12.326 1.00 20.44 158 LYS A CA 1
ATOM 1283 C C . LYS A 1 158 ? 12.251 8.859 11.780 1.00 18.00 158 LYS A C 1
ATOM 1284 O O . LYS A 1 158 ? 12.160 9.200 10.600 1.00 20.17 158 LYS A O 1
ATOM 1290 N N . HIS A 1 159 ? 13.204 9.320 12.594 1.00 17.55 159 HIS A N 1
ATOM 1291 C CA . HIS A 1 159 ? 14.214 10.265 12.103 1.00 19.00 159 HIS A CA 1
ATOM 1292 C C . HIS A 1 159 ? 15.465 9.592 11.516 1.00 16.77 159 HIS A C 1
ATOM 1293 O O . HIS A 1 159 ? 16.361 10.275 11.015 1.00 18.25 159 HIS A O 1
ATOM 1300 N N . ASP A 1 160 ? 15.561 8.266 11.599 1.00 15.52 160 ASP A N 1
ATOM 1301 C CA . ASP A 1 160 ? 16.728 7.581 11.060 1.00 15.33 160 ASP A CA 1
ATOM 1302 C C . ASP A 1 160 ? 16.826 7.788 9.551 1.00 15.12 160 ASP A C 1
ATOM 1303 O O . ASP A 1 160 ? 15.814 7.841 8.868 1.00 16.66 160 ASP A O 1
ATOM 1308 N N . ILE A 1 161 ? 18.048 7.976 9.089 1.00 13.71 161 ILE A N 1
ATOM 1309 C CA . ILE A 1 161 ? 18.293 8.304 7.687 1.00 14.55 161 ILE A CA 1
ATOM 1310 C C . ILE A 1 161 ? 18.975 7.109 7.023 1.00 13.79 161 ILE A C 1
ATOM 1311 O O . ILE A 1 161 ? 20.085 6.711 7.358 1.00 13.87 161 ILE A O 1
ATOM 1316 N N . PHE A 1 162 ? 18.264 6.537 6.078 1.00 13.40 162 PHE A N 1
ATOM 1317 C CA . PHE A 1 162 ? 18.759 5.386 5.308 1.00 14.34 162 PHE A CA 1
ATOM 1318 C C . PHE A 1 162 ? 19.497 5.807 4.025 1.00 13.50 162 PHE A C 1
ATOM 1319 O O . PHE A 1 162 ? 19.069 6.718 3.301 1.00 15.93 162 PHE A O 1
ATOM 1327 N N . THR A 1 163 ? 20.636 5.166 3.783 1.00 13.76 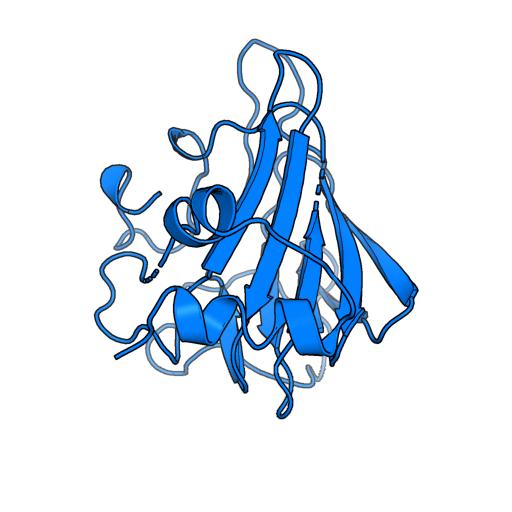163 THR A N 1
ATOM 1328 C CA . THR A 1 163 ? 21.443 5.480 2.593 1.00 14.08 163 THR A CA 1
ATOM 1329 C C . THR A 1 163 ? 20.689 5.215 1.301 1.00 14.45 163 THR A C 1
ATOM 1330 O O . THR A 1 163 ? 20.828 5.971 0.328 1.00 14.81 163 THR A O 1
ATOM 1334 N N . ASP A 1 164 ? 19.921 4.132 1.278 1.00 14.37 164 ASP A N 1
ATOM 1335 C CA . ASP A 1 164 ? 19.148 3.733 0.096 1.00 14.29 164 ASP A CA 1
ATOM 1336 C C . ASP A 1 164 ? 17.921 4.633 -0.014 1.00 14.71 164 ASP A C 1
ATOM 1337 O O . ASP A 1 164 ? 17.067 4.656 0.872 1.00 15.01 164 ASP A O 1
ATOM 1342 N N . PRO A 1 165 ? 17.835 5.443 -1.080 1.00 15.60 165 PRO A N 1
ATOM 1343 C CA . PRO A 1 165 ? 16.704 6.371 -1.172 1.00 16.19 165 PRO A CA 1
ATOM 1344 C C . PRO A 1 165 ? 15.390 5.643 -1.376 1.00 15.28 165 PRO A C 1
ATOM 1345 O O . PRO A 1 165 ? 14.338 6.268 -1.296 1.00 20.64 165 PRO A O 1
ATOM 1349 N N . ARG A 1 166 ? 15.423 4.355 -1.690 1.00 15.47 166 ARG A N 1
ATOM 1350 C CA . ARG A 1 166 ? 14.193 3.651 -1.923 1.00 15.76 166 ARG A CA 1
ATOM 1351 C C . ARG A 1 166 ? 13.492 3.292 -0.608 1.00 17.39 166 ARG A C 1
ATOM 1352 O O . ARG A 1 166 ? 12.337 2.902 -0.583 1.00 22.43 166 ARG A O 1
ATOM 1360 N N . ILE A 1 167 ? 14.201 3.424 0.509 1.00 17.54 167 ILE A N 1
ATOM 1361 C CA . ILE A 1 167 ? 13.611 3.095 1.832 1.00 19.33 167 ILE A CA 1
ATOM 1362 C C . ILE A 1 167 ? 12.889 4.323 2.452 1.00 25.77 167 ILE A C 1
ATOM 1363 O O . ILE A 1 167 ? 13.530 5.329 2.725 1.00 25.46 167 ILE A O 1
ATOM 1368 N N . LEU A 1 168 ? 11.581 4.224 2.726 1.00 30.97 168 LEU A N 1
ATOM 1369 C CA . LEU A 1 168 ? 10.788 5.397 3.163 1.00 36.37 168 LEU A CA 1
ATOM 1370 C C . LEU A 1 168 ? 10.533 5.522 4.676 1.00 41.57 168 LEU A C 1
ATOM 1371 O O . LEU A 1 168 ? 10.732 4.575 5.412 1.00 41.12 168 LEU A O 1
ATOM 1376 N N . GLU A 1 169 ? 10.069 6.692 5.131 1.00 46.10 169 GLU A N 1
ATOM 1377 C CA . GLU A 1 169 ? 9.880 6.929 6.568 1.00 50.39 169 GLU A CA 1
ATOM 1378 C C . GLU A 1 169 ? 8.949 5.930 7.252 1.00 51.98 169 GLU A C 1
ATOM 1379 O O . GLU A 1 169 ? 9.209 5.509 8.384 1.00 51.85 169 GLU A O 1
ATOM 1385 N N . HIS A 1 170 ? 7.861 5.562 6.578 1.00 53.10 170 HIS A N 1
ATOM 1386 C CA . HIS A 1 170 ? 6.904 4.624 7.156 1.00 54.17 170 HIS A CA 1
ATOM 1387 C C . HIS A 1 170 ? 7.465 3.198 7.223 1.00 53.07 170 HIS A C 1
ATOM 1388 O O . HIS A 1 170 ? 6.864 2.317 7.844 1.00 52.88 170 HIS A O 1
ATOM 1395 N N . HIS A 1 171 ? 8.621 2.983 6.596 1.00 52.24 171 HIS A N 1
ATOM 1396 C CA . HIS A 1 171 ? 9.318 1.693 6.683 1.00 52.29 171 HIS A CA 1
ATOM 1397 C C . HIS A 1 171 ? 10.127 1.559 7.976 1.00 50.76 171 HIS A C 1
ATOM 1398 O O . HIS A 1 171 ? 10.619 0.476 8.302 1.00 49.94 171 HIS A O 1
ATOM 1405 N N . HIS A 1 172 ? 10.254 2.666 8.707 1.00 48.87 172 HIS A N 1
ATOM 1406 C CA . HIS A 1 172 ? 10.873 2.656 10.037 1.00 46.73 172 HIS A CA 1
ATOM 1407 C C . HIS A 1 172 ? 10.104 3.529 11.028 1.00 46.05 172 HIS A C 1
ATOM 1408 O O . HIS A 1 172 ? 10.668 4.447 11.626 1.00 45.76 172 HIS A O 1
#

Solvent-accessible surface area: 8484 Å² total

Sequence (169 aa):
GIT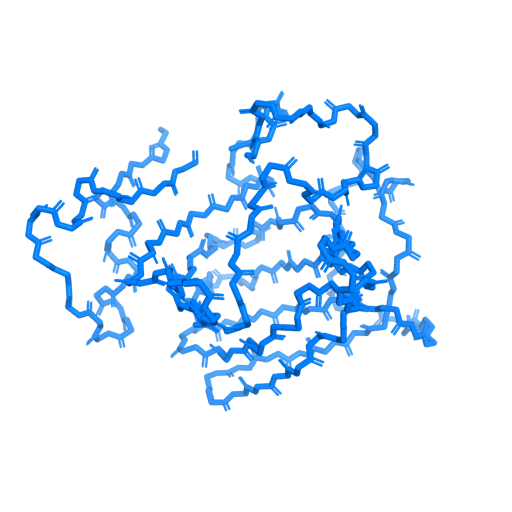KEEVNSSYYQKAGIVLTDEEVDQIQLDYGLGKERKVGLQLFVYVNTDDRYCSKELVLFPGQTCPEHRHPPVDGQQEGKQETFRCRYGKVYLYVEGEKTPLPKVLPPQEDREHYTVWHEIELEPGGQYTIPPNTKHWFQAGEEGAVVTESSTSTDKHDIFTDPRILEHHH

Secondary structure (DSSP, 8-state):
---HHHHHHHHHHTT----HHHHTT-B--TTSS-TTTB--EEEEEEE-SSBEEEEEEE-TT-EEEEEE----TTS----EEEEEEEEEEEEEESSSPPSS-S----GGGGGG----EEEEE-TT-EEEEPTT--EEEEEEEEEEEEE--B---GGG-EESSTTS-GGG-